Protein AF-A0A0K8UVW7-F1 (afdb_monomer)

Sequence (99 aa):
MKLSANLNFLFTEGGKPISERIYMAHGAGFNAVEIPFPSSELEDVLQAKESTGIQIGLINISLGDSKFGNGSVPNNQENFKKELKDTIEFAKKVRCTNM

Structure (mmCIF, N/CA/C/O backbone):
data_AF-A0A0K8UVW7-F1
#
_entry.id   AF-A0A0K8UVW7-F1
#
loop_
_atom_site.group_PDB
_atom_site.id
_atom_site.type_symbol
_atom_site.label_atom_id
_atom_site.label_alt_id
_atom_site.label_comp_id
_atom_site.label_asym_id
_atom_site.label_entity_id
_atom_site.label_seq_id
_atom_site.pdbx_PDB_ins_code
_atom_site.Cartn_x
_atom_site.Cartn_y
_atom_site.Cartn_z
_atom_site.occupancy
_atom_site.B_iso_or_equiv
_atom_site.auth_seq_id
_atom_site.auth_comp_id
_atom_site.auth_asym_id
_atom_site.auth_atom_id
_atom_site.pdbx_PDB_model_num
ATOM 1 N N . MET A 1 1 ? -8.891 -18.657 11.015 1.00 72.25 1 MET A N 1
ATOM 2 C CA . MET A 1 1 ? -8.276 -18.197 9.748 1.00 72.25 1 MET A CA 1
ATOM 3 C C . MET A 1 1 ? -7.984 -16.707 9.872 1.00 72.25 1 MET A C 1
ATOM 5 O O . MET A 1 1 ? -8.795 -16.024 10.486 1.00 72.25 1 MET A O 1
ATOM 9 N N . LYS A 1 2 ? -6.848 -16.211 9.366 1.00 85.56 2 LYS A N 1
ATOM 10 C CA . LYS A 1 2 ? -6.563 -14.767 9.278 1.00 85.56 2 LYS A CA 1
ATOM 11 C C . LYS A 1 2 ? -6.759 -14.340 7.824 1.00 85.56 2 LYS A C 1
ATOM 13 O O . LYS A 1 2 ? -6.173 -14.967 6.950 1.00 85.56 2 LYS A O 1
ATOM 18 N N . LEU A 1 3 ? -7.603 -13.339 7.586 1.00 95.12 3 LEU A N 1
ATOM 19 C CA . LEU A 1 3 ? -7.884 -12.797 6.256 1.00 95.12 3 LEU A CA 1
ATOM 20 C C . LEU A 1 3 ? -7.348 -11.368 6.157 1.00 95.12 3 LEU A C 1
ATOM 22 O O . LEU A 1 3 ? -7.428 -10.613 7.128 1.00 95.12 3 LEU A O 1
ATOM 26 N N . SER A 1 4 ? -6.831 -11.021 4.980 1.00 97.81 4 SER A N 1
ATOM 27 C CA . SER A 1 4 ? -6.372 -9.679 4.630 1.00 97.81 4 SER A CA 1
ATOM 28 C C . SER A 1 4 ? -7.183 -9.170 3.443 1.00 97.81 4 SER A C 1
ATOM 30 O O . SER A 1 4 ? -7.380 -9.910 2.477 1.00 97.81 4 SER A O 1
ATOM 32 N N . ALA A 1 5 ? -7.680 -7.937 3.513 1.00 98.25 5 ALA A N 1
ATOM 33 C CA . ALA A 1 5 ? -8.365 -7.319 2.385 1.00 98.25 5 ALA A CA 1
ATOM 34 C C . ALA A 1 5 ? -7.343 -6.726 1.412 1.00 98.25 5 ALA A C 1
ATOM 36 O O . ALA A 1 5 ? -6.588 -5.821 1.765 1.00 98.25 5 ALA A O 1
ATOM 37 N N . ASN A 1 6 ? -7.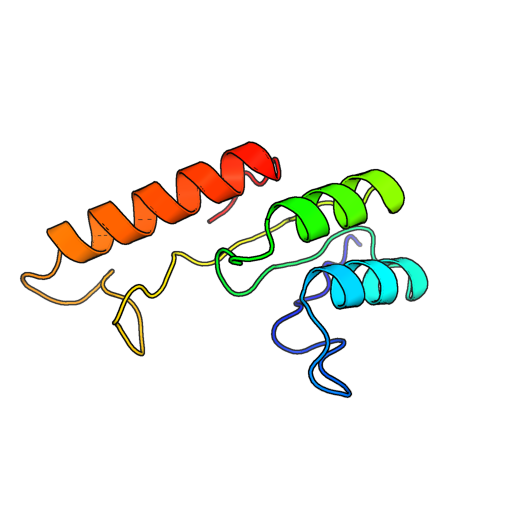340 -7.198 0.168 1.00 98.19 6 ASN A N 1
ATOM 38 C CA . ASN A 1 6 ? -6.512 -6.600 -0.870 1.00 98.19 6 ASN A CA 1
ATOM 39 C C . ASN A 1 6 ? -7.204 -5.347 -1.437 1.00 98.19 6 ASN A C 1
ATOM 41 O O . ASN A 1 6 ? -8.212 -5.447 -2.143 1.00 98.19 6 ASN A O 1
ATOM 45 N N . LEU A 1 7 ? -6.664 -4.163 -1.127 1.00 97.56 7 LEU A N 1
ATOM 46 C CA . LEU A 1 7 ? -7.286 -2.867 -1.448 1.00 97.56 7 LEU A CA 1
ATOM 47 C C . LEU A 1 7 ? -7.141 -2.463 -2.924 1.00 97.56 7 LEU A C 1
ATOM 49 O O . LEU A 1 7 ? -7.694 -1.442 -3.345 1.00 97.56 7 LEU A O 1
ATOM 53 N N . ASN A 1 8 ? -6.407 -3.254 -3.713 1.00 95.75 8 ASN A N 1
ATOM 54 C CA . ASN A 1 8 ? -6.397 -3.129 -5.167 1.00 95.75 8 ASN A CA 1
ATOM 55 C C . ASN A 1 8 ? -7.710 -3.629 -5.787 1.00 95.75 8 ASN A C 1
ATOM 57 O O . ASN A 1 8 ? -8.122 -3.137 -6.833 1.00 95.75 8 ASN A O 1
ATOM 61 N N . PHE A 1 9 ? -8.353 -4.612 -5.151 1.00 96.94 9 PHE A N 1
ATOM 62 C CA . PHE A 1 9 ? -9.545 -5.279 -5.681 1.00 96.94 9 PHE A CA 1
ATOM 63 C C . PHE A 1 9 ? -10.812 -4.960 -4.890 1.00 96.94 9 PHE A C 1
ATOM 65 O O . PHE A 1 9 ? -11.888 -4.865 -5.475 1.00 96.94 9 PHE A O 1
ATOM 72 N N . LEU A 1 10 ? -10.694 -4.789 -3.573 1.00 97.81 10 LEU A N 1
ATOM 73 C CA . LEU A 1 10 ? -11.821 -4.525 -2.684 1.00 97.81 10 LEU A CA 1
ATOM 74 C C . LEU A 1 10 ? -11.919 -3.042 -2.327 1.00 97.81 10 LEU A C 1
ATOM 76 O O . LEU A 1 10 ? -10.912 -2.333 -2.282 1.00 97.81 10 LEU A O 1
ATOM 80 N N . PHE A 1 11 ? -13.141 -2.602 -2.023 1.00 97.31 11 PHE A N 1
ATOM 81 C CA . PHE A 1 11 ? -13.448 -1.243 -1.568 1.00 97.31 11 PHE A CA 1
ATOM 82 C C . PHE A 1 11 ? -13.063 -0.152 -2.583 1.00 97.31 11 PHE A C 1
ATOM 84 O O . PHE A 1 11 ? -12.670 0.954 -2.221 1.00 97.31 11 PHE A O 1
ATOM 91 N N . THR A 1 12 ? -13.122 -0.477 -3.876 1.00 95.69 12 THR A N 1
ATOM 92 C CA . THR A 1 12 ? -12.734 0.421 -4.977 1.00 95.69 12 THR A CA 1
ATOM 93 C C . THR A 1 12 ? -13.878 1.333 -5.431 1.00 95.69 12 THR A C 1
ATOM 95 O O . THR A 1 12 ? -13.678 2.206 -6.283 1.00 95.69 12 THR A O 1
ATOM 98 N N . GLU A 1 13 ? -15.076 1.159 -4.869 1.00 93.31 13 GLU A N 1
ATOM 99 C CA . GLU A 1 13 ? -16.276 1.890 -5.252 1.00 93.31 13 GLU A CA 1
ATOM 100 C C . GLU A 1 13 ? -16.085 3.396 -5.040 1.00 93.31 13 GLU A C 1
ATOM 102 O O . GLU A 1 13 ? -15.681 3.853 -3.970 1.00 93.31 13 GLU A O 1
ATOM 107 N N . GLY A 1 14 ? -16.393 4.185 -6.071 1.00 87.88 14 GLY A N 1
ATOM 108 C CA . GLY A 1 14 ? -16.303 5.645 -6.009 1.00 87.88 14 GLY A CA 1
ATOM 109 C C . GLY A 1 14 ? -14.881 6.212 -6.065 1.00 87.88 14 GLY A C 1
ATOM 110 O O . GLY A 1 14 ? -14.720 7.407 -5.845 1.00 87.88 14 GLY A O 1
ATOM 111 N N . GLY A 1 15 ? -13.858 5.400 -6.365 1.00 90.44 15 GLY A N 1
ATOM 112 C CA . GLY A 1 15 ? -12.486 5.897 -6.536 1.00 90.44 15 GLY A CA 1
ATOM 113 C C . GLY A 1 15 ? -11.848 6.402 -5.240 1.00 90.44 15 GLY A C 1
ATOM 114 O O . GLY A 1 15 ? -10.996 7.283 -5.277 1.00 90.44 15 GLY A O 1
ATOM 115 N N . LYS A 1 16 ? -12.269 5.850 -4.099 1.00 93.31 16 LYS A N 1
ATOM 116 C CA . LYS A 1 16 ? -11.856 6.299 -2.767 1.00 93.31 16 LYS A CA 1
ATOM 117 C C . LYS A 1 16 ? -10.344 6.199 -2.535 1.00 93.31 16 LYS A C 1
ATOM 119 O O . LYS A 1 16 ? -9.727 5.252 -3.050 1.00 93.31 16 LYS A O 1
ATOM 124 N N . PRO A 1 17 ? -9.771 7.107 -1.727 1.00 95.31 17 PRO A N 1
ATOM 125 C CA . PRO A 1 17 ? -8.367 7.063 -1.324 1.00 95.31 17 PRO A CA 1
ATOM 126 C C . PRO A 1 17 ? -8.057 5.807 -0.501 1.00 95.31 17 PRO A C 1
ATOM 128 O O . PRO A 1 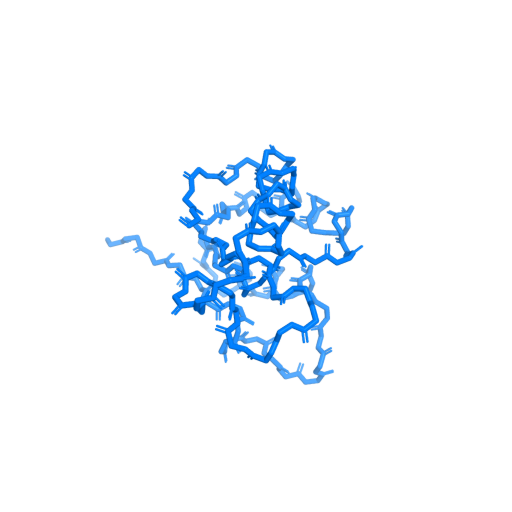17 ? -8.958 5.206 0.092 1.00 95.31 17 PRO A O 1
ATOM 131 N N . ILE A 1 18 ? -6.787 5.390 -0.437 1.00 96.94 18 ILE A N 1
ATOM 132 C CA . ILE A 1 18 ? -6.409 4.136 0.249 1.00 96.94 18 ILE A CA 1
ATOM 133 C C . ILE A 1 18 ? -6.784 4.168 1.738 1.00 96.94 18 ILE A C 1
ATOM 135 O O . ILE A 1 18 ? -7.226 3.154 2.281 1.00 96.94 18 ILE A O 1
ATOM 139 N N . SER A 1 19 ? -6.668 5.327 2.385 1.00 97.19 19 SER A N 1
ATOM 140 C CA . SER A 1 19 ? -7.060 5.539 3.784 1.00 97.19 19 SER A CA 1
ATOM 141 C C . SER A 1 19 ? -8.544 5.236 4.033 1.00 97.19 19 SER A C 1
ATOM 143 O O . SER A 1 19 ? -8.877 4.513 4.971 1.00 97.19 19 SER A O 1
ATOM 145 N N . GLU A 1 20 ? -9.445 5.686 3.157 1.00 97.62 20 GLU A N 1
ATOM 146 C CA . GLU A 1 20 ? -10.874 5.350 3.233 1.00 97.62 20 GLU A CA 1
ATOM 147 C C . GLU A 1 20 ? -11.132 3.855 3.056 1.00 97.62 20 GLU A C 1
ATOM 149 O O . GLU A 1 20 ? -11.954 3.275 3.771 1.00 97.62 20 GLU A O 1
ATOM 154 N N . ARG A 1 21 ? -10.395 3.199 2.157 1.00 98.19 21 ARG A N 1
ATOM 155 C CA . ARG A 1 21 ? -10.518 1.747 1.959 1.00 98.19 21 ARG A CA 1
ATOM 156 C C . ARG A 1 21 ? -10.074 0.958 3.191 1.00 98.19 21 ARG A C 1
ATOM 158 O O . ARG A 1 21 ? -10.662 -0.084 3.472 1.00 98.19 21 ARG A O 1
ATOM 165 N N . ILE A 1 22 ? -9.101 1.460 3.959 1.00 98.38 22 ILE A N 1
ATOM 166 C CA . ILE A 1 22 ? -8.715 0.889 5.263 1.00 98.38 22 ILE A CA 1
ATOM 167 C C . ILE A 1 22 ? -9.887 0.968 6.248 1.00 98.38 22 ILE A C 1
ATOM 169 O O . ILE A 1 22 ? -10.228 -0.041 6.866 1.00 98.38 22 ILE A O 1
ATOM 173 N N . TYR A 1 23 ? -10.551 2.123 6.362 1.00 98.38 23 TYR A N 1
ATOM 174 C CA . TYR A 1 23 ? -11.734 2.255 7.220 1.00 98.38 23 TYR A CA 1
ATOM 175 C C . TYR A 1 23 ? -12.870 1.318 6.789 1.00 98.38 23 TYR A C 1
ATOM 177 O O . TYR A 1 23 ? -13.502 0.685 7.636 1.00 98.38 23 TYR A O 1
ATOM 185 N N . MET A 1 24 ? -13.106 1.173 5.482 1.00 98.44 24 MET A N 1
ATOM 186 C CA . MET A 1 24 ? -14.112 0.243 4.958 1.00 98.44 24 MET A CA 1
ATOM 187 C C . MET A 1 24 ? -13.762 -1.220 5.255 1.00 98.44 24 MET A C 1
ATOM 189 O O . MET A 1 24 ? -14.629 -1.974 5.695 1.00 98.44 24 MET A O 1
ATOM 193 N N . ALA A 1 25 ? -12.498 -1.615 5.079 1.00 98.44 25 ALA A N 1
ATOM 194 C CA . ALA A 1 25 ? -12.028 -2.955 5.420 1.00 98.44 25 ALA A CA 1
ATOM 195 C C . ALA A 1 25 ? -12.218 -3.256 6.913 1.00 98.44 25 ALA A C 1
ATOM 197 O O . ALA A 1 25 ? -12.717 -4.327 7.266 1.00 98.44 25 ALA A O 1
ATOM 198 N N . HIS A 1 26 ? -11.896 -2.293 7.781 1.00 98.38 26 HIS A N 1
ATOM 199 C CA . HIS A 1 26 ? -12.137 -2.402 9.219 1.00 98.38 26 HIS A CA 1
ATOM 200 C C . HIS A 1 26 ? -13.630 -2.579 9.528 1.00 98.38 26 HIS A C 1
ATOM 202 O O . HIS A 1 26 ? -14.005 -3.508 10.242 1.00 98.38 26 HIS A O 1
ATOM 208 N N . GLY A 1 27 ? -14.493 -1.749 8.932 1.00 98.19 27 GLY A N 1
ATOM 209 C CA . GLY A 1 27 ? -15.948 -1.851 9.088 1.00 98.19 27 GLY A CA 1
ATOM 210 C C . GLY A 1 27 ? -16.533 -3.180 8.590 1.00 98.19 27 GLY A C 1
ATOM 211 O O . GLY A 1 27 ? -17.535 -3.648 9.122 1.00 98.19 27 GLY A O 1
ATOM 212 N N . ALA A 1 28 ? -15.884 -3.822 7.616 1.00 98.00 28 ALA A N 1
ATOM 213 C CA . ALA A 1 28 ? -16.237 -5.151 7.117 1.00 98.00 28 ALA A CA 1
ATOM 214 C C . ALA A 1 28 ? -15.658 -6.311 7.961 1.00 98.00 28 ALA A C 1
ATOM 216 O O . ALA A 1 28 ? -15.869 -7.477 7.626 1.00 98.00 28 ALA A O 1
ATOM 217 N N . GLY A 1 29 ? -14.936 -6.015 9.047 1.00 97.69 29 GLY A N 1
ATOM 218 C CA . GLY A 1 29 ? -14.390 -7.007 9.977 1.00 97.69 29 GLY A CA 1
ATOM 219 C C . GLY A 1 29 ? -13.000 -7.543 9.621 1.00 97.69 29 GLY A C 1
ATOM 220 O O . GLY A 1 29 ? -12.552 -8.522 10.226 1.00 97.69 29 GLY A O 1
ATOM 221 N N . PHE A 1 30 ? -12.2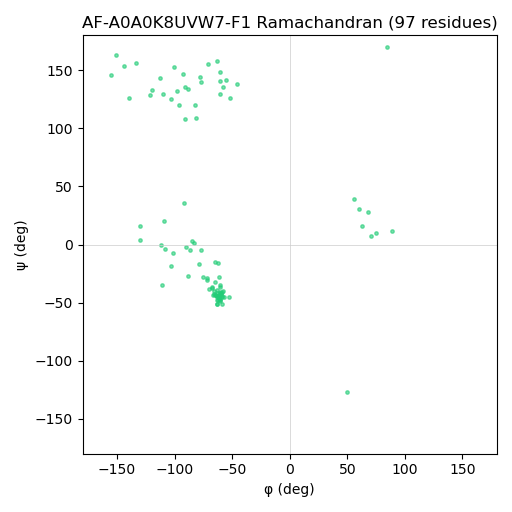93 -6.934 8.662 1.00 98.31 30 PHE A N 1
ATOM 222 C CA . PHE A 1 30 ? -10.894 -7.274 8.402 1.00 98.31 30 PHE A CA 1
ATOM 223 C C . PHE A 1 30 ? -9.973 -6.657 9.457 1.00 98.31 30 PHE A C 1
ATOM 225 O O . PHE A 1 30 ? -10.107 -5.498 9.836 1.00 98.31 30 PHE A O 1
ATOM 232 N N . ASN A 1 31 ? -8.971 -7.433 9.871 1.00 97.75 31 ASN A N 1
ATOM 233 C CA . ASN A 1 31 ? -7.920 -6.979 10.789 1.00 97.75 31 ASN A CA 1
ATOM 234 C C . ASN A 1 31 ? -6.607 -6.643 10.061 1.00 97.75 31 ASN A C 1
ATOM 236 O O . ASN A 1 31 ? -5.661 -6.148 10.676 1.00 97.75 31 ASN A O 1
ATOM 240 N N . ALA A 1 32 ? -6.530 -6.936 8.761 1.00 98.38 32 ALA A N 1
ATOM 241 C CA . ALA A 1 32 ? -5.362 -6.690 7.934 1.00 98.38 32 ALA A CA 1
ATOM 242 C C . ALA A 1 32 ? -5.752 -6.278 6.510 1.00 98.38 32 ALA A C 1
ATOM 244 O O . ALA A 1 32 ? -6.824 -6.647 6.022 1.00 98.38 32 ALA A O 1
ATOM 245 N N . VAL A 1 33 ? -4.862 -5.533 5.858 1.00 98.50 33 VAL A N 1
ATOM 246 C CA . VAL A 1 33 ? -4.984 -5.118 4.458 1.00 98.50 33 VAL A CA 1
ATOM 247 C C . VAL A 1 33 ? -3.683 -5.330 3.693 1.00 98.50 33 VAL A C 1
ATOM 249 O O . VAL A 1 33 ? -2.594 -5.319 4.270 1.00 98.50 33 VAL A O 1
ATOM 252 N N . GLU A 1 34 ? -3.798 -5.457 2.378 1.00 98.31 34 GLU A N 1
ATOM 253 C CA . GLU A 1 34 ? -2.683 -5.350 1.436 1.00 98.31 34 GLU A CA 1
ATOM 254 C C . GLU A 1 34 ? -2.849 -4.059 0.633 1.00 98.31 34 GLU A C 1
ATOM 256 O O . GLU A 1 34 ? -3.929 -3.789 0.095 1.00 98.31 34 GLU A O 1
ATOM 261 N N . ILE A 1 35 ? -1.786 -3.258 0.567 1.00 97.19 35 ILE A N 1
ATOM 262 C CA . ILE A 1 35 ? -1.761 -2.004 -0.191 1.00 97.19 35 ILE A CA 1
ATOM 263 C C . ILE A 1 35 ? -1.090 -2.279 -1.545 1.00 97.19 35 ILE A C 1
ATOM 265 O O . ILE A 1 35 ? -0.021 -2.886 -1.570 1.00 97.19 35 ILE A O 1
ATOM 269 N N . PRO A 1 36 ? -1.667 -1.834 -2.677 1.00 94.88 36 PRO A N 1
ATOM 270 C CA . PRO A 1 36 ? -1.113 -2.130 -3.996 1.00 94.88 36 PRO A CA 1
ATOM 271 C C . PRO A 1 36 ? 0.305 -1.590 -4.192 1.00 94.88 36 PRO A C 1
ATOM 273 O O . PRO A 1 36 ? 1.150 -2.342 -4.649 1.00 94.88 36 PRO A O 1
ATOM 276 N N . PHE A 1 37 ? 0.575 -0.332 -3.841 1.00 96.19 37 PHE A N 1
ATOM 277 C CA . PHE A 1 37 ? 1.879 0.331 -3.983 1.00 96.19 37 PHE A CA 1
ATOM 278 C C . PHE A 1 37 ? 2.026 1.409 -2.896 1.00 96.19 37 PHE A C 1
ATOM 280 O O . PHE A 1 37 ? 1.009 1.818 -2.327 1.00 96.19 37 PHE A O 1
ATOM 287 N N . PRO A 1 38 ? 3.241 1.913 -2.603 1.00 93.62 38 PRO A N 1
ATOM 288 C CA . PRO A 1 38 ? 3.413 3.070 -1.727 1.00 93.62 38 PRO A CA 1
ATOM 289 C C . PRO A 1 38 ? 2.526 4.240 -2.175 1.00 93.62 38 PRO A C 1
ATOM 291 O O . PRO A 1 38 ? 2.570 4.642 -3.336 1.00 93.62 38 PRO A O 1
ATOM 294 N N . SER A 1 39 ? 1.706 4.768 -1.264 1.00 84.19 39 SER A N 1
ATOM 295 C CA . SER A 1 39 ? 0.796 5.882 -1.560 1.00 84.19 39 SER A CA 1
ATOM 296 C C . SER A 1 39 ? 1.453 7.225 -1.241 1.00 84.19 39 SER A C 1
ATOM 298 O O . SER A 1 39 ? 2.193 7.350 -0.263 1.00 84.19 39 SER A O 1
ATOM 300 N N . SER A 1 40 ? 1.124 8.254 -2.025 1.00 89.31 40 SER A N 1
ATOM 301 C CA . SER A 1 40 ? 1.413 9.652 -1.681 1.00 89.31 40 SER A CA 1
ATOM 302 C C . SER A 1 40 ? 0.648 10.128 -0.438 1.00 89.31 40 SER A C 1
ATOM 304 O O . SER A 1 40 ? 1.001 11.142 0.151 1.00 89.31 40 SER A O 1
ATOM 306 N N . GLU A 1 41 ? -0.373 9.383 -0.014 1.00 91.31 41 GLU A N 1
ATOM 307 C CA . GLU A 1 41 ? -1.285 9.676 1.101 1.00 91.31 41 GLU A CA 1
ATOM 308 C C . GLU A 1 41 ? -0.788 9.069 2.424 1.00 91.31 41 GLU A C 1
ATOM 310 O O . GLU A 1 41 ? -1.562 8.552 3.229 1.00 91.31 41 GLU A O 1
ATOM 315 N N . LEU A 1 42 ? 0.528 9.040 2.633 1.00 96.12 42 LEU A N 1
ATOM 316 C CA . LEU A 1 42 ? 1.147 8.339 3.757 1.00 96.12 42 LEU A CA 1
ATOM 317 C C . LEU A 1 42 ? 0.553 8.738 5.119 1.00 96.12 42 LEU A C 1
ATOM 319 O O . LEU A 1 42 ? 0.280 7.858 5.931 1.00 96.12 42 LEU A O 1
ATOM 323 N N . GLU A 1 43 ? 0.354 10.032 5.371 1.00 98.00 43 GLU A N 1
ATOM 324 C CA . GLU A 1 43 ? -0.178 10.507 6.655 1.00 98.00 43 GLU A CA 1
ATOM 325 C C . GLU A 1 43 ? -1.622 10.040 6.881 1.00 98.00 43 GLU A C 1
ATOM 327 O O . GLU A 1 43 ? -1.948 9.556 7.965 1.00 98.00 43 GLU A O 1
ATOM 332 N N . ASP A 1 44 ? -2.459 10.057 5.842 1.00 98.12 44 ASP A N 1
ATOM 333 C CA . ASP A 1 44 ? -3.840 9.570 5.927 1.00 98.12 44 ASP A CA 1
ATOM 334 C C . ASP A 1 44 ? -3.883 8.050 6.135 1.00 98.12 44 ASP A C 1
ATOM 336 O O . ASP A 1 44 ? -4.715 7.532 6.885 1.00 98.12 44 ASP A O 1
ATOM 340 N N . VAL A 1 45 ? -2.962 7.313 5.504 1.00 98.19 45 VAL A N 1
ATOM 341 C CA . VAL A 1 45 ? -2.798 5.868 5.718 1.00 98.19 45 VAL A CA 1
ATOM 342 C C . VAL A 1 45 ? -2.366 5.577 7.156 1.00 98.19 45 VAL A C 1
ATOM 344 O O . VAL A 1 45 ? -2.907 4.657 7.774 1.00 98.19 45 VAL A O 1
ATOM 347 N N . LEU A 1 46 ? -1.427 6.351 7.710 1.00 98.44 46 LEU A N 1
ATOM 348 C CA . LEU A 1 46 ? -1.003 6.225 9.107 1.00 98.44 46 LEU A CA 1
ATOM 349 C C . LEU A 1 46 ? -2.157 6.532 10.063 1.00 98.44 46 LEU A C 1
ATOM 351 O O . LEU A 1 46 ? -2.402 5.754 10.985 1.00 98.44 46 LEU A O 1
ATOM 355 N N . GLN A 1 47 ? -2.911 7.601 9.814 1.00 98.56 47 GLN A N 1
ATOM 356 C CA . GLN A 1 47 ? -4.070 7.954 10.627 1.00 98.56 47 GLN A CA 1
ATOM 357 C C . GLN A 1 47 ? -5.143 6.862 10.587 1.00 98.56 47 GLN A C 1
ATOM 359 O O . GLN A 1 47 ? -5.652 6.470 11.639 1.00 98.56 47 GLN A O 1
ATOM 364 N N . ALA A 1 48 ? -5.467 6.334 9.403 1.00 98.38 48 ALA A N 1
ATOM 365 C CA . ALA A 1 48 ? -6.434 5.250 9.256 1.00 98.38 48 ALA A CA 1
ATOM 366 C C . ALA A 1 48 ? -5.964 3.976 9.956 1.00 98.38 48 ALA A C 1
ATOM 368 O O . ALA A 1 48 ? -6.738 3.324 10.661 1.00 98.38 48 ALA A O 1
ATOM 369 N N . LYS A 1 49 ? -4.676 3.651 9.828 1.00 98.06 49 LYS A N 1
ATOM 370 C CA . LYS A 1 49 ? -4.057 2.532 10.531 1.00 98.06 49 LYS A CA 1
ATOM 371 C C . LYS A 1 49 ? -4.170 2.671 12.052 1.00 98.06 49 LYS A C 1
ATOM 373 O O . LYS A 1 49 ? -4.587 1.716 12.705 1.00 98.06 49 LYS A O 1
ATOM 378 N N . GLU A 1 50 ? -3.787 3.811 12.618 1.00 98.38 50 GLU A N 1
ATOM 379 C CA . GLU A 1 50 ? -3.830 4.026 14.072 1.00 98.38 50 GLU A CA 1
ATOM 380 C C . GLU A 1 50 ? -5.276 4.062 14.590 1.00 98.38 50 GLU A C 1
ATOM 382 O O . GLU A 1 50 ? -5.575 3.484 15.631 1.00 98.38 50 GLU A O 1
ATOM 387 N N . SER A 1 51 ? -6.196 4.654 13.825 1.00 98.50 51 SER A N 1
ATOM 388 C CA . SER A 1 51 ? -7.608 4.782 14.215 1.00 98.50 51 SER A CA 1
ATOM 389 C C . SER A 1 51 ? -8.379 3.457 14.167 1.00 98.50 51 SER A C 1
ATOM 391 O O . SER A 1 51 ? -9.339 3.279 14.911 1.00 98.50 51 SER A O 1
ATOM 393 N N . THR A 1 52 ? -7.983 2.524 13.295 1.00 98.44 52 THR A N 1
ATOM 394 C CA . THR A 1 52 ? -8.657 1.219 13.117 1.00 98.44 52 THR A CA 1
ATOM 395 C C . THR A 1 52 ? -7.919 0.052 13.770 1.00 98.44 52 THR A C 1
ATOM 397 O O . THR A 1 52 ? -8.487 -1.028 13.934 1.00 98.44 52 THR A O 1
ATOM 400 N N . GLY A 1 53 ? -6.633 0.222 14.083 1.00 98.12 53 GLY A N 1
ATOM 401 C CA . GLY A 1 53 ? -5.746 -0.863 14.500 1.00 98.12 53 GLY A CA 1
ATOM 402 C C . GLY A 1 53 ? -5.371 -1.844 13.379 1.00 98.12 53 GLY A C 1
ATOM 403 O O . GLY A 1 53 ? -4.720 -2.853 13.661 1.00 98.12 53 GLY A O 1
ATOM 404 N N . ILE A 1 54 ? -5.738 -1.577 12.117 1.00 98.12 54 ILE A N 1
ATOM 405 C CA . ILE A 1 54 ? -5.465 -2.489 10.999 1.00 98.12 54 ILE A CA 1
ATOM 406 C C . ILE A 1 54 ? -3.961 -2.729 10.805 1.00 98.12 54 ILE A C 1
ATOM 408 O O . ILE A 1 54 ? -3.110 -1.835 10.908 1.00 98.12 54 ILE A O 1
ATOM 412 N N . GLN A 1 55 ? -3.618 -3.975 10.488 1.00 98.12 55 GLN A N 1
ATOM 413 C CA . GLN A 1 55 ? -2.273 -4.359 10.077 1.00 98.12 55 GLN A CA 1
ATOM 414 C C . GLN A 1 55 ? -2.113 -4.212 8.561 1.00 98.12 55 GLN A C 1
ATOM 416 O O . GLN A 1 55 ? -2.949 -4.684 7.798 1.00 98.12 55 GLN A O 1
ATOM 421 N N . ILE A 1 56 ? -1.017 -3.609 8.105 1.00 98.12 56 ILE A N 1
ATOM 422 C CA . ILE A 1 56 ? -0.661 -3.629 6.682 1.00 98.12 56 ILE A CA 1
ATOM 423 C C . ILE A 1 56 ? 0.239 -4.845 6.466 1.00 98.12 56 ILE A C 1
ATOM 425 O O . ILE A 1 56 ? 1.364 -4.891 6.965 1.00 98.12 56 ILE A O 1
ATOM 429 N N . GLY A 1 57 ? -0.306 -5.864 5.804 1.00 97.38 57 GLY A N 1
ATOM 430 C CA . GLY A 1 57 ? 0.299 -7.189 5.680 1.00 97.38 57 GLY A CA 1
ATOM 431 C C . GLY A 1 57 ? 1.250 -7.347 4.496 1.00 97.38 57 GLY A C 1
ATOM 432 O O . GLY A 1 57 ? 2.163 -8.167 4.587 1.00 97.38 57 GLY A O 1
ATOM 433 N N . LEU A 1 58 ? 1.048 -6.573 3.425 1.00 98.31 58 LEU A N 1
ATOM 434 C CA . LEU A 1 58 ? 1.842 -6.607 2.194 1.00 98.31 58 LEU A CA 1
ATOM 435 C C . LEU A 1 58 ? 1.760 -5.261 1.462 1.00 98.31 58 LEU A C 1
ATOM 437 O O . LEU A 1 58 ? 0.707 -4.611 1.478 1.00 98.31 58 LEU A O 1
ATOM 441 N N . ILE A 1 59 ? 2.856 -4.876 0.807 1.00 98.00 59 ILE A N 1
ATOM 442 C CA . ILE A 1 59 ? 2.938 -3.727 -0.103 1.00 98.00 59 ILE A CA 1
ATOM 443 C C . ILE A 1 59 ? 3.792 -4.137 -1.300 1.00 98.00 59 ILE A C 1
ATOM 445 O O . ILE A 1 59 ? 4.923 -4.554 -1.086 1.00 98.00 59 ILE A O 1
ATOM 449 N N . ASN A 1 60 ? 3.315 -3.999 -2.542 1.00 97.50 60 ASN A N 1
ATOM 450 C CA . ASN A 1 60 ? 4.210 -4.255 -3.676 1.00 97.50 60 ASN A CA 1
ATOM 451 C C . ASN A 1 60 ? 5.257 -3.143 -3.797 1.00 97.50 60 ASN A C 1
ATOM 453 O O . ASN A 1 60 ? 5.025 -1.992 -3.418 1.00 97.50 60 ASN A O 1
ATOM 457 N N . ILE A 1 61 ? 6.390 -3.475 -4.408 1.00 97.69 61 ILE A N 1
ATOM 458 C CA . ILE A 1 61 ? 7.420 -2.498 -4.760 1.00 97.69 61 ILE A CA 1
ATOM 459 C C . ILE A 1 61 ? 6.826 -1.414 -5.672 1.00 97.69 61 ILE A C 1
ATOM 461 O O . ILE A 1 61 ? 6.080 -1.714 -6.606 1.00 97.69 61 ILE A O 1
ATOM 465 N N . SER A 1 62 ? 7.166 -0.155 -5.384 1.00 96.94 62 SER A N 1
ATOM 466 C CA . SER A 1 62 ? 6.820 1.019 -6.188 1.00 96.94 62 SER A CA 1
ATOM 467 C C . SER A 1 62 ? 7.068 0.774 -7.674 1.00 96.94 62 SER A C 1
ATOM 469 O O . SER A 1 62 ? 8.093 0.222 -8.063 1.00 96.94 62 SER A O 1
ATOM 471 N N . LEU A 1 63 ? 6.139 1.223 -8.512 1.00 95.75 63 LEU A N 1
ATOM 472 C CA . LEU A 1 63 ? 6.285 1.125 -9.959 1.00 95.75 63 LEU A CA 1
ATOM 473 C C . LEU A 1 63 ? 7.197 2.203 -10.550 1.00 95.75 63 LEU A C 1
ATOM 475 O O . LEU A 1 63 ? 7.617 2.056 -11.694 1.00 95.75 63 LEU A O 1
ATOM 479 N N . GLY A 1 64 ? 7.476 3.285 -9.812 1.00 93.44 64 GLY A N 1
ATOM 480 C CA . GLY A 1 64 ? 8.123 4.462 -10.391 1.00 93.44 64 GLY A CA 1
ATOM 481 C C . GLY A 1 64 ? 7.400 4.900 -11.672 1.00 93.44 64 GLY A C 1
ATOM 482 O O . GLY A 1 64 ? 6.178 5.033 -11.679 1.00 93.44 64 GLY A O 1
ATOM 483 N N . ASP A 1 65 ? 8.157 5.048 -12.760 1.00 92.69 65 ASP A N 1
ATOM 484 C CA . ASP A 1 65 ? 7.626 5.345 -14.100 1.00 92.69 65 ASP A CA 1
ATOM 485 C C . ASP A 1 65 ? 7.308 4.078 -14.927 1.00 92.69 65 ASP A C 1
ATOM 487 O O . ASP A 1 65 ? 6.850 4.162 -16.070 1.00 92.69 65 ASP A O 1
ATOM 491 N N . SER A 1 66 ? 7.568 2.881 -14.390 1.00 94.38 66 SER A N 1
ATOM 492 C CA . SER A 1 66 ? 7.307 1.615 -15.078 1.00 94.38 66 SER A CA 1
ATOM 493 C C . SER A 1 66 ? 5.828 1.241 -15.038 1.00 94.38 66 SER A C 1
ATOM 495 O O . SER A 1 66 ? 5.141 1.385 -14.034 1.00 94.38 66 SER A O 1
ATOM 497 N N . LYS A 1 67 ? 5.331 0.639 -16.123 1.00 92.81 67 LYS A N 1
ATOM 498 C CA . LYS A 1 67 ? 3.981 0.055 -16.150 1.00 92.81 67 LYS A CA 1
ATOM 499 C C . LYS A 1 67 ? 3.890 -1.278 -15.393 1.00 92.81 67 LYS A C 1
ATOM 501 O O . LYS A 1 67 ? 2.810 -1.642 -14.936 1.00 92.81 67 LYS A O 1
ATOM 506 N N . PHE A 1 68 ? 4.993 -2.024 -15.305 1.00 93.56 68 PHE A N 1
ATOM 507 C CA . PHE A 1 68 ? 5.012 -3.411 -14.809 1.00 93.56 68 PHE A CA 1
ATOM 508 C C . PHE A 1 68 ? 6.082 -3.670 -13.733 1.00 93.56 68 PHE A C 1
ATOM 510 O O . PH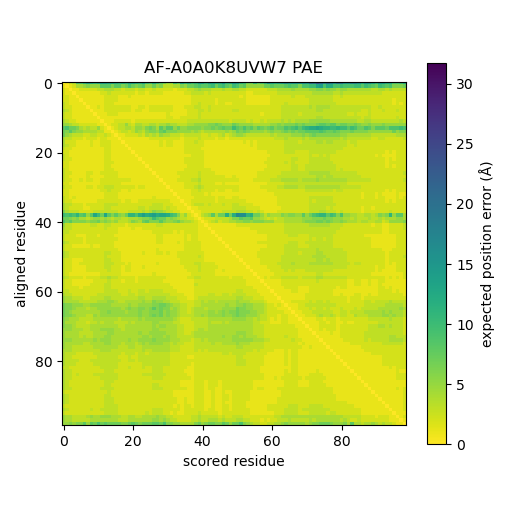E A 1 68 ? 6.255 -4.806 -13.300 1.00 93.56 68 PHE A O 1
ATOM 517 N N . GLY A 1 69 ? 6.801 -2.629 -13.306 1.00 95.81 69 GLY A N 1
ATOM 518 C CA . GLY A 1 69 ? 7.956 -2.716 -12.412 1.00 95.81 69 GLY A CA 1
ATOM 519 C C . GLY A 1 69 ? 9.261 -3.020 -13.155 1.00 95.81 69 GLY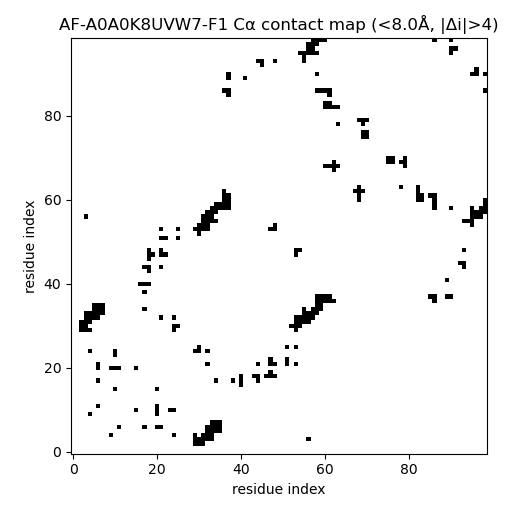 A C 1
ATOM 520 O O . GLY A 1 69 ? 9.262 -3.313 -14.353 1.00 95.81 69 GLY A O 1
ATOM 521 N N . ASN A 1 70 ? 10.389 -2.913 -12.446 1.00 97.44 70 ASN A N 1
ATOM 522 C CA . ASN A 1 70 ? 11.732 -3.073 -13.021 1.00 97.44 70 ASN A CA 1
ATOM 523 C C . ASN A 1 70 ? 12.495 -4.324 -12.543 1.00 97.44 70 ASN A C 1
ATOM 525 O O . ASN A 1 70 ? 13.606 -4.577 -13.007 1.00 97.44 70 ASN A O 1
ATOM 529 N N . GLY A 1 71 ? 11.903 -5.148 -11.669 1.00 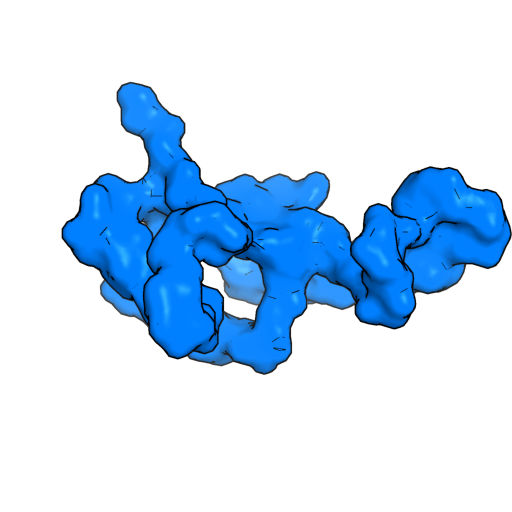96.00 71 GLY A N 1
ATOM 530 C CA . GLY A 1 71 ? 12.588 -6.272 -11.006 1.00 96.00 71 GLY A CA 1
ATOM 531 C C . GLY A 1 71 ? 13.118 -7.378 -11.929 1.00 96.00 71 GLY A C 1
ATOM 532 O O . GLY A 1 71 ? 13.950 -8.182 -11.515 1.00 96.00 71 GLY A O 1
ATOM 533 N N . SER A 1 72 ? 12.670 -7.431 -13.184 1.00 96.69 72 SER A N 1
ATOM 534 C CA . SER A 1 72 ? 13.136 -8.413 -14.177 1.00 96.69 72 SER A CA 1
ATOM 535 C C . SER A 1 72 ? 13.538 -7.780 -15.511 1.00 96.69 72 SER A C 1
ATOM 537 O O . SER A 1 72 ? 13.666 -8.486 -16.509 1.00 96.69 72 SER A O 1
ATOM 539 N N . VAL A 1 73 ? 13.739 -6.459 -15.551 1.00 96.56 73 VAL A N 1
ATOM 540 C CA . VAL A 1 73 ? 14.086 -5.747 -16.786 1.00 96.56 73 VAL A CA 1
ATOM 541 C C . VAL A 1 73 ? 15.609 -5.555 -16.866 1.00 96.56 73 VAL A C 1
ATOM 543 O O . VAL A 1 73 ? 16.186 -4.910 -15.985 1.00 96.56 73 VAL A O 1
ATOM 546 N N . PRO A 1 74 ? 16.295 -6.079 -17.904 1.00 97.19 74 PRO A N 1
ATOM 547 C CA . PRO A 1 74 ? 17.729 -5.863 -18.078 1.00 97.19 74 PRO A CA 1
ATOM 548 C C . PRO A 1 74 ? 18.091 -4.372 -18.112 1.00 97.19 74 PRO A C 1
ATOM 550 O O . PRO A 1 74 ? 17.371 -3.567 -18.701 1.00 97.19 74 PRO A O 1
ATOM 553 N 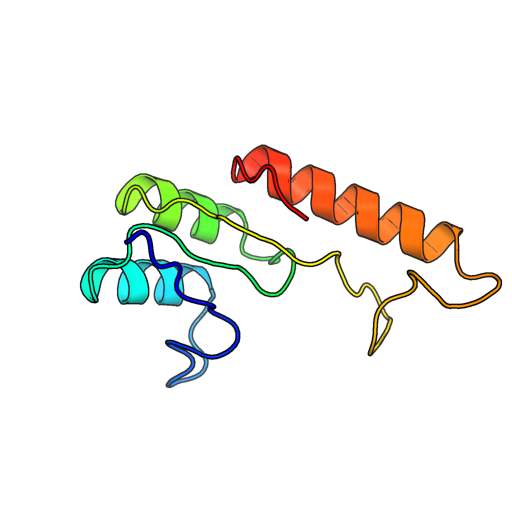N . ASN A 1 75 ? 19.226 -4.017 -17.505 1.00 97.25 75 ASN A N 1
ATOM 554 C CA . ASN A 1 75 ? 19.770 -2.652 -17.432 1.00 97.25 75 ASN A CA 1
ATOM 555 C C . ASN A 1 75 ? 18.899 -1.619 -16.678 1.00 97.25 75 ASN A C 1
ATOM 557 O O . ASN A 1 75 ? 19.151 -0.424 -16.792 1.00 97.25 75 ASN A O 1
ATOM 561 N N . ASN A 1 76 ? 17.909 -2.053 -15.884 1.00 97.50 76 ASN A N 1
ATOM 562 C CA . ASN A 1 76 ? 17.052 -1.182 -15.059 1.00 97.50 76 ASN A CA 1
ATOM 563 C C . ASN A 1 76 ? 17.312 -1.297 -13.543 1.00 97.50 76 ASN A C 1
ATOM 565 O O . ASN A 1 76 ? 16.475 -0.916 -12.723 1.00 97.50 76 ASN A O 1
ATOM 569 N N . GLN A 1 77 ? 18.479 -1.800 -13.137 1.00 98.06 77 GLN A N 1
ATOM 570 C CA . GLN A 1 77 ? 18.806 -2.042 -11.729 1.00 98.06 77 GLN A CA 1
ATOM 571 C C . GLN A 1 77 ? 18.775 -0.763 -10.880 1.00 98.06 77 GLN A C 1
ATOM 573 O O . GLN A 1 77 ? 18.371 -0.825 -9.724 1.00 98.06 77 GLN A O 1
ATOM 578 N N . GLU A 1 78 ? 19.173 0.389 -11.427 1.00 98.12 78 GLU A N 1
ATOM 579 C CA . GLU A 1 78 ? 19.137 1.657 -10.683 1.00 98.12 78 GLU A CA 1
ATOM 580 C C . GLU A 1 78 ? 17.703 2.144 -10.435 1.00 98.12 78 GLU A C 1
ATOM 582 O O . GLU A 1 78 ? 17.392 2.579 -9.325 1.00 98.12 78 GLU A O 1
ATOM 587 N N . ASN A 1 79 ? 16.803 1.968 -11.409 1.00 97.94 79 ASN A N 1
ATOM 588 C CA . ASN A 1 79 ? 15.377 2.243 -11.225 1.00 97.94 79 ASN A CA 1
ATOM 589 C C . ASN A 1 79 ? 14.782 1.316 -10.159 1.00 97.94 79 ASN A C 1
ATOM 591 O O . ASN A 1 79 ? 14.174 1.793 -9.202 1.00 97.94 79 ASN A O 1
ATOM 595 N N . PHE A 1 80 ? 15.065 0.011 -10.242 1.00 98.00 80 PHE A N 1
ATOM 596 C CA . PHE A 1 80 ? 14.612 -0.952 -9.238 1.00 98.00 80 PHE A CA 1
ATOM 597 C C . PHE A 1 80 ? 15.146 -0.639 -7.829 1.00 98.00 80 PHE A C 1
ATOM 599 O O . PHE A 1 80 ? 14.402 -0.715 -6.854 1.00 98.00 80 PHE A O 1
ATOM 606 N N . LYS A 1 81 ? 16.421 -0.247 -7.689 1.00 98.31 81 LYS A N 1
ATOM 607 C CA . LYS A 1 81 ? 16.993 0.161 -6.392 1.00 98.31 81 LYS A CA 1
ATOM 608 C C . LYS A 1 81 ? 16.269 1.371 -5.807 1.00 98.31 81 LYS A C 1
ATOM 610 O O . LYS A 1 81 ? 16.023 1.393 -4.601 1.00 98.31 81 LYS A O 1
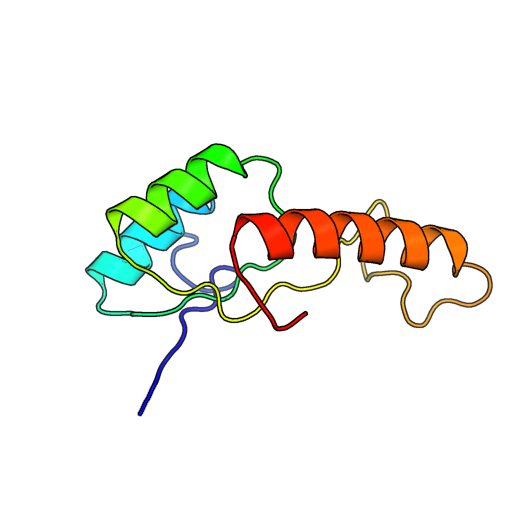ATOM 615 N N . LYS A 1 82 ? 15.939 2.366 -6.638 1.00 97.81 82 LYS A N 1
ATOM 616 C CA . LYS A 1 82 ? 15.170 3.541 -6.211 1.00 97.81 82 LYS A CA 1
ATOM 617 C C . LYS A 1 82 ? 13.770 3.132 -5.749 1.00 97.81 82 LYS A C 1
ATOM 619 O O . LYS A 1 82 ? 13.384 3.460 -4.634 1.00 97.81 82 LYS A O 1
ATOM 624 N N . GLU A 1 83 ? 13.055 2.367 -6.566 1.00 97.94 83 GLU A N 1
ATOM 625 C CA . GLU A 1 83 ? 11.711 1.860 -6.262 1.00 97.94 83 GLU A CA 1
ATOM 626 C C . GLU A 1 83 ? 11.679 1.045 -4.962 1.00 97.94 83 GLU A C 1
ATOM 628 O O . GLU A 1 83 ? 10.818 1.255 -4.103 1.00 97.94 83 GLU A O 1
ATOM 633 N N . LEU A 1 84 ? 12.656 0.153 -4.778 1.00 98.06 84 LEU A N 1
ATOM 634 C CA . LEU A 1 84 ? 12.810 -0.641 -3.564 1.00 98.06 84 LEU A CA 1
ATOM 635 C C . LEU A 1 84 ? 13.081 0.247 -2.345 1.00 98.06 84 LEU A C 1
ATOM 637 O O . LEU A 1 84 ? 12.471 0.043 -1.296 1.00 98.06 84 LEU A O 1
ATOM 641 N N . LYS A 1 85 ? 13.963 1.246 -2.470 1.00 97.94 85 LYS A N 1
ATOM 642 C CA . LYS A 1 85 ? 14.258 2.193 -1.386 1.00 97.94 85 LYS A CA 1
ATOM 643 C C . LYS A 1 85 ? 13.010 2.975 -0.973 1.00 97.94 85 LYS A C 1
ATOM 645 O O . LYS A 1 85 ? 12.700 3.009 0.217 1.00 97.94 85 LYS A O 1
ATOM 650 N N . ASP A 1 86 ? 12.286 3.533 -1.939 1.00 95.94 86 ASP A N 1
ATOM 651 C CA . ASP A 1 86 ? 11.055 4.294 -1.696 1.00 95.94 86 ASP A CA 1
ATOM 652 C C . ASP A 1 86 ? 10.009 3.413 -0.978 1.00 95.94 86 ASP A C 1
ATOM 654 O O . ASP A 1 86 ? 9.375 3.829 -0.004 1.00 95.94 86 ASP A O 1
ATOM 658 N N . THR A 1 87 ? 9.892 2.147 -1.394 1.00 98.00 87 THR A N 1
ATOM 659 C CA . THR A 1 87 ? 8.980 1.171 -0.771 1.00 98.00 87 THR A CA 1
ATOM 660 C C . THR A 1 87 ? 9.403 0.829 0.659 1.00 98.00 87 THR A C 1
ATOM 662 O O . THR A 1 87 ? 8.561 0.833 1.555 1.00 98.00 87 THR A O 1
ATOM 665 N N . ILE A 1 88 ? 10.700 0.608 0.914 1.00 98.25 88 ILE A N 1
ATOM 666 C CA . ILE A 1 88 ? 11.234 0.352 2.263 1.00 98.25 88 ILE A CA 1
ATOM 667 C C . ILE A 1 88 ? 10.942 1.530 3.200 1.00 98.25 88 ILE A C 1
ATOM 669 O O . ILE A 1 88 ? 10.576 1.320 4.360 1.00 98.25 88 ILE A O 1
ATOM 673 N N . GLU A 1 89 ? 11.120 2.765 2.731 1.00 97.38 89 GLU A N 1
ATOM 674 C CA . GLU A 1 89 ? 10.845 3.964 3.527 1.00 97.38 89 GLU A CA 1
ATOM 675 C C . GLU A 1 89 ? 9.365 4.058 3.908 1.00 97.38 89 GLU A C 1
ATOM 677 O O . GLU A 1 89 ? 9.050 4.301 5.077 1.00 97.38 89 GLU A O 1
ATOM 682 N N . PHE A 1 90 ? 8.459 3.792 2.965 1.00 97.62 90 PHE A N 1
ATOM 683 C CA . PHE A 1 90 ? 7.025 3.727 3.238 1.00 97.62 90 PHE A CA 1
ATOM 684 C C . PHE A 1 90 ? 6.684 2.585 4.212 1.00 97.62 90 PHE A C 1
ATOM 686 O O . PHE A 1 90 ? 6.059 2.822 5.249 1.00 97.62 90 PHE A O 1
ATOM 693 N N . ALA A 1 91 ? 7.149 1.362 3.933 1.00 98.00 91 ALA A N 1
ATOM 694 C CA . ALA A 1 91 ? 6.873 0.162 4.724 1.00 98.00 91 ALA A CA 1
ATOM 695 C C . ALA A 1 91 ? 7.314 0.308 6.187 1.00 98.00 91 ALA A C 1
ATOM 697 O O . ALA A 1 91 ? 6.568 -0.063 7.096 1.00 98.00 91 ALA A O 1
ATOM 698 N N . LYS A 1 92 ? 8.478 0.926 6.434 1.00 98.12 92 LYS A N 1
ATOM 699 C CA . LYS A 1 92 ? 8.961 1.234 7.791 1.00 98.12 92 LYS A CA 1
ATOM 700 C C . LYS A 1 92 ? 7.992 2.124 8.563 1.00 98.12 92 LYS A C 1
ATOM 702 O O . LYS A 1 92 ? 7.715 1.840 9.727 1.00 98.12 92 LYS A O 1
ATOM 707 N N . LYS A 1 93 ? 7.469 3.176 7.929 1.00 97.94 93 LYS A N 1
ATOM 708 C CA . LYS A 1 93 ? 6.539 4.110 8.579 1.00 97.94 93 LYS A CA 1
ATOM 709 C C . LYS A 1 93 ? 5.224 3.425 8.933 1.00 97.94 93 LYS A C 1
ATOM 711 O O . LYS A 1 93 ? 4.748 3.565 10.055 1.00 97.94 93 LYS A O 1
ATOM 716 N N . VAL A 1 94 ? 4.692 2.609 8.023 1.00 97.25 94 VAL A N 1
ATOM 717 C CA . VAL A 1 94 ? 3.430 1.886 8.246 1.00 97.25 94 VAL A CA 1
ATOM 718 C C . VAL A 1 94 ? 3.588 0.555 9.000 1.00 97.25 94 VAL A C 1
ATOM 720 O O . VAL A 1 94 ? 2.605 -0.150 9.235 1.00 97.25 94 VAL A O 1
ATOM 723 N N . ARG A 1 95 ? 4.816 0.222 9.423 1.00 97.81 95 ARG A N 1
ATOM 724 C CA . ARG A 1 95 ? 5.193 -1.016 10.131 1.00 97.81 95 ARG A CA 1
ATOM 725 C C . ARG A 1 95 ? 4.813 -2.297 9.371 1.00 97.81 95 ARG A C 1
ATOM 727 O O . ARG A 1 95 ? 4.388 -3.276 9.983 1.00 97.81 95 ARG A O 1
ATOM 734 N N . CYS A 1 96 ? 4.969 -2.289 8.050 1.00 97.81 96 CYS A N 1
ATOM 735 C CA . CYS A 1 96 ? 4.831 -3.479 7.214 1.00 97.81 96 CYS A CA 1
ATOM 736 C C . CYS A 1 96 ? 6.190 -4.180 7.059 1.00 97.81 96 CYS A C 1
ATOM 738 O O . CYS A 1 96 ? 7.205 -3.524 6.829 1.00 97.81 96 CYS A O 1
ATOM 740 N N . THR A 1 97 ? 6.216 -5.508 7.193 1.00 95.19 97 THR A N 1
ATOM 741 C CA . THR A 1 97 ? 7.449 -6.316 7.121 1.00 95.19 97 THR A CA 1
ATOM 742 C C . THR A 1 97 ? 7.563 -7.159 5.853 1.00 95.19 97 THR A C 1
ATOM 744 O O . THR A 1 97 ? 8.582 -7.819 5.679 1.00 95.19 97 THR A O 1
ATOM 747 N N . ASN A 1 98 ? 6.542 -7.155 4.988 1.00 95.50 98 ASN A N 1
ATOM 748 C CA . ASN A 1 98 ? 6.521 -7.935 3.751 1.00 95.50 98 ASN A CA 1
ATOM 749 C C . ASN A 1 98 ? 6.344 -7.001 2.549 1.00 95.50 98 ASN A C 1
ATOM 751 O O . ASN A 1 98 ? 5.415 -6.189 2.530 1.00 95.50 98 ASN A O 1
ATOM 755 N N . MET A 1 99 ? 7.227 -7.146 1.563 1.00 91.00 99 MET A N 1
ATOM 756 C CA . MET A 1 99 ? 7.209 -6.458 0.269 1.00 91.00 99 MET A CA 1
ATOM 757 C C . MET A 1 99 ? 7.625 -7.427 -0.829 1.00 91.00 99 MET A C 1
ATOM 759 O O . MET A 1 99 ? 8.476 -8.294 -0.516 1.00 91.00 99 MET A O 1
#

Nearest PDB structures (foldseek):
  3dzc-assembly1_B  TM=4.251E-01  e=1.604E-01  Vibrio cholerae
  1v4v-assembly1_B  TM=4.209E-01  e=2.226E-01  Thermus thermophilus
  6vlc-assembly2_D  TM=3.598E-01  e=1.502E-01  Neisseria meningitidis Z2491
  7vz6-assembly1_B  TM=4.731E-01  e=8.272E-01  Streptomyces kasugaensis
  7vz6-assembly1_D-2  TM=3.855E-01  e=5.958E-01  Streptomyces kasugaensis

InterPro domains:
  IPR036237 Xylose isomerase-like superfamily [SSF51658] (1-98)
  IPR050417 Sugar Epimerase/Isomerase [PTHR43489] (1-99)

Mean predicted aligned error: 2.54 Å

Radius of gyration: 13.93 Å; Cα contacts (8 Å, |Δi|>4): 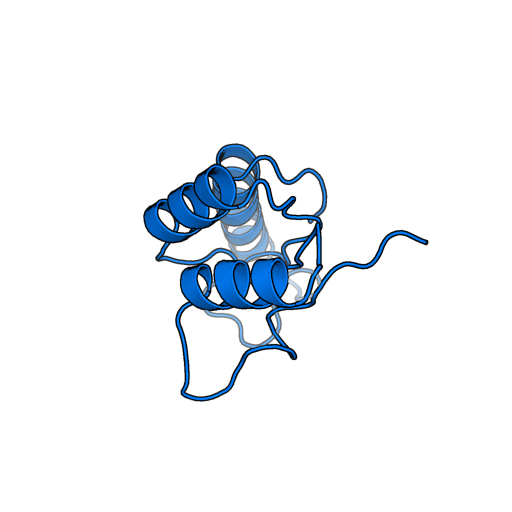156; chains: 1; bounding box: 36×29×33 Å

Solvent-accessible surface area (backbone atoms only — not comparable to full-atom values): 5660 Å² total; per-residue (Å²): 138,91,64,61,46,47,53,77,78,42,67,54,74,90,73,54,56,72,31,57,33,48,51,51,39,43,76,73,70,38,59,25,30,29,44,63,44,70,62,95,53,51,68,51,37,46,52,36,30,68,75,66,65,45,39,46,62,35,35,42,61,34,40,78,94,44,94,83,48,37,91,85,46,86,96,28,63,69,61,32,52,51,20,46,50,56,28,51,58,47,27,59,75,63,67,32,89,40,107

Organism: Bactrocera latifrons (NCBI:txid174628)

pLDDT: mean 96.31, std 3.65, range [72.25, 98.56]

Foldseek 3Di:
DADAAELVPPPCPPNDDVLVRLVVCLVVPHQEYEYAAQDPCLVSNQVSCVVRVHAHAYHDFAQVPHPVRCPPPPPCVVVNVVSNVSRVVSCVSRVYDYD

Secondary structure (DSSP, 8-state):
----EETTTSS-GGG--HHHHHHHHHHTT-SEEEESS--S-HHHHHHHHHHH--EEEEE----TT-SS-STT-TT-HHHHHHHHHHHHHHHHHHT----